Protein AF-P59084-F1 (afdb_monomer_lite)

Secondary structure (DSSP, 8-state):
-EEE--TT-SS-EEEETT-SSPPTTS---EEEEETTEEEEE--

Organism: Anemonia sulcata (NCBI:txid6108)

pLDDT: mean 87.26, std 4.77, range [68.38, 92.88]

Radius of gyration: 8.93 Å; chains: 1; bounding box: 21×16×19 Å

Sequence (43 aa):
AAPCFCPGKPDRGDLWILRGTCPGGYGYTSNCYKWPNICCYPH

Foldseek 3Di:
DDWDDDPPDPGTFDKDPQDPDDDPPPPFPDWDDDVSIIGTPDD

InterPro domains:
  IPR012414 BDS potassium channel toxin [PF07936] (2-37)
  IPR023355 Myotoxin/Anemone neurotoxin domain superfamily [G3DSA:2.20.20.10] (1-43)

Structure (mmCIF, N/CA/C/O backbone):
data_AF-P59084-F1
#
_entry.id   AF-P59084-F1
#
loop_
_atom_site.group_PDB
_atom_site.id
_atom_site.type_symbol
_atom_site.label_atom_id
_atom_site.label_alt_id
_atom_site.label_comp_id
_atom_site.label_asym_id
_atom_site.label_entity_id
_atom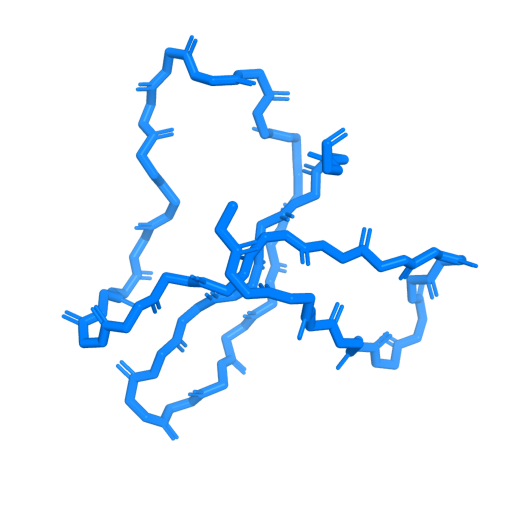_site.label_seq_id
_atom_site.pdbx_PDB_ins_code
_atom_site.Cartn_x
_atom_site.Cartn_y
_atom_site.Cartn_z
_atom_site.occupancy
_atom_site.B_iso_or_equiv
_atom_site.auth_seq_id
_atom_site.auth_comp_id
_atom_site.auth_asym_id
_atom_site.auth_atom_id
_atom_site.pdbx_PDB_model_num
ATOM 1 N N . ALA A 1 1 ? -1.423 9.719 -4.080 1.00 68.38 1 ALA A N 1
ATOM 2 C CA . ALA A 1 1 ? -1.626 8.725 -5.152 1.00 68.38 1 ALA A CA 1
ATOM 3 C C . ALA A 1 1 ? -3.130 8.522 -5.367 1.00 68.38 1 ALA A C 1
ATOM 5 O O . ALA A 1 1 ? -3.907 9.274 -4.785 1.00 68.38 1 ALA A O 1
ATOM 6 N N . ALA A 1 2 ? -3.572 7.591 -6.222 1.00 81.19 2 ALA A N 1
ATOM 7 C CA . ALA A 1 2 ? -5.008 7.301 -6.328 1.00 81.19 2 ALA A CA 1
ATOM 8 C C . ALA A 1 2 ? -5.506 6.642 -5.025 1.00 81.19 2 ALA A C 1
ATOM 10 O O . ALA A 1 2 ? -4.744 5.894 -4.414 1.00 81.19 2 ALA A O 1
ATOM 11 N N . PRO A 1 3 ? -6.742 6.898 -4.569 1.00 87.69 3 PRO A N 1
ATOM 12 C CA . PRO A 1 3 ? -7.248 6.271 -3.357 1.00 87.69 3 PRO A CA 1
ATOM 13 C C . PRO A 1 3 ? -7.453 4.769 -3.570 1.00 87.69 3 PRO A C 1
ATOM 15 O O . PRO A 1 3 ? -7.955 4.325 -4.604 1.00 87.69 3 PRO A O 1
ATOM 18 N N . CYS A 1 4 ? -7.095 3.983 -2.564 1.00 90.81 4 CYS A N 1
ATOM 19 C CA . CYS A 1 4 ? -7.347 2.555 -2.516 1.00 90.81 4 CYS A CA 1
ATOM 20 C C . CYS A 1 4 ? -8.011 2.148 -1.206 1.00 90.81 4 CYS A C 1
ATOM 22 O O . CYS A 1 4 ? -7.618 2.607 -0.145 1.00 90.81 4 CYS A O 1
ATOM 24 N N . PHE A 1 5 ? -8.934 1.192 -1.277 1.00 89.81 5 PHE A N 1
ATOM 25 C CA . PHE A 1 5 ? -9.563 0.580 -0.112 1.00 89.81 5 PHE A CA 1
ATOM 26 C C . PHE A 1 5 ? -9.204 -0.896 -0.007 1.00 89.81 5 PHE A C 1
ATOM 28 O O . PHE A 1 5 ? -9.215 -1.616 -1.017 1.00 89.81 5 PHE A O 1
ATOM 35 N N . CYS A 1 6 ? -8.913 -1.333 1.217 1.00 88.44 6 CYS A N 1
ATOM 36 C CA . CYS A 1 6 ? -8.633 -2.724 1.540 1.00 88.44 6 CYS A CA 1
ATOM 37 C C . CYS A 1 6 ? -9.464 -3.194 2.734 1.00 88.44 6 CYS A C 1
ATOM 39 O O . CYS A 1 6 ? -9.671 -2.423 3.673 1.00 88.44 6 CYS A O 1
ATOM 41 N N . PRO A 1 7 ? -9.933 -4.453 2.714 1.00 84.19 7 PRO A N 1
ATOM 42 C CA . PRO A 1 7 ? -10.730 -4.996 3.804 1.00 84.19 7 PRO A CA 1
ATOM 43 C C . PRO A 1 7 ? -9.938 -4.967 5.118 1.00 84.19 7 PRO A C 1
ATOM 45 O O . PRO A 1 7 ? -8.758 -5.315 5.152 1.00 84.19 7 PRO A O 1
ATOM 48 N N . GLY A 1 8 ? -10.586 -4.516 6.194 1.00 85.56 8 GLY A N 1
ATOM 49 C CA . GLY A 1 8 ? -9.974 -4.379 7.520 1.00 85.56 8 GLY A CA 1
ATOM 50 C C . GLY A 1 8 ? -9.132 -3.113 7.725 1.00 85.56 8 GLY A C 1
ATOM 51 O O . GLY A 1 8 ? -8.525 -2.966 8.786 1.00 85.56 8 GLY A O 1
ATOM 52 N N . LYS A 1 9 ? -9.080 -2.194 6.749 1.00 85.38 9 LYS A N 1
ATOM 53 C CA . LYS A 1 9 ? -8.472 -0.868 6.926 1.00 85.38 9 LYS A CA 1
ATOM 54 C C . LYS A 1 9 ? -9.564 0.196 7.081 1.00 85.38 9 LYS A C 1
ATOM 56 O O . LYS A 1 9 ? -10.528 0.162 6.322 1.00 85.38 9 LYS A O 1
ATOM 61 N N . PRO A 1 10 ? -9.439 1.101 8.071 1.00 78.25 10 PRO A N 1
ATOM 62 C CA . PRO A 1 10 ? -10.507 2.038 8.416 1.00 78.25 10 PRO A CA 1
ATOM 63 C C . PRO A 1 10 ? -10.685 3.170 7.399 1.00 78.25 10 PRO A C 1
ATOM 65 O O . PRO A 1 10 ? -11.749 3.772 7.365 1.00 78.25 10 PRO A O 1
ATOM 68 N N . ASP A 1 11 ? -9.672 3.453 6.578 1.00 84.69 11 ASP A N 1
ATOM 69 C CA . ASP A 1 11 ? -9.667 4.610 5.681 1.00 84.69 11 ASP A CA 1
ATOM 70 C C . ASP A 1 11 ? -9.217 4.237 4.258 1.00 84.69 11 ASP A C 1
ATOM 72 O O . ASP A 1 11 ? -9.101 3.056 3.916 1.00 84.69 11 ASP A O 1
ATOM 76 N N . ARG A 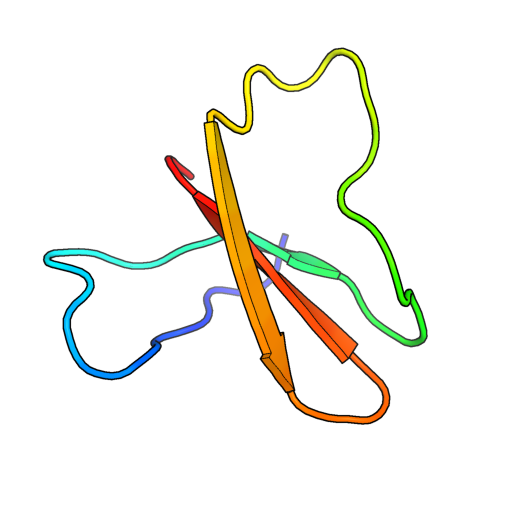1 12 ? -8.967 5.244 3.418 1.00 89.75 12 ARG A N 1
ATOM 77 C CA . ARG A 1 12 ? -8.297 5.096 2.124 1.00 89.75 12 ARG A CA 1
ATOM 78 C C . ARG A 1 12 ? -6.778 5.050 2.309 1.00 89.75 12 ARG A C 1
ATOM 80 O O . ARG A 1 12 ? -6.221 5.714 3.176 1.00 89.75 12 ARG A O 1
ATOM 87 N N . GLY A 1 13 ? -6.109 4.279 1.466 1.00 92.00 13 GLY A N 1
ATOM 88 C CA . GLY A 1 13 ? -4.659 4.263 1.311 1.00 92.00 13 GLY A CA 1
ATOM 89 C C . GLY A 1 13 ? -4.232 4.818 -0.046 1.00 92.00 13 GLY A C 1
ATOM 90 O O . GLY A 1 13 ? -5.061 5.044 -0.930 1.00 92.00 13 GLY A O 1
ATOM 91 N N . ASP A 1 14 ? -2.929 4.978 -0.239 1.00 91.44 14 ASP A N 1
ATOM 92 C CA . ASP A 1 14 ? -2.332 5.332 -1.523 1.00 91.44 14 ASP A CA 1
ATOM 93 C C . ASP A 1 14 ? -2.158 4.104 -2.414 1.00 91.44 14 ASP A C 1
ATOM 95 O O . ASP A 1 14 ? -1.427 3.171 -2.077 1.00 91.44 14 ASP A O 1
ATOM 99 N N . LEU A 1 15 ? -2.792 4.123 -3.583 1.00 91.56 15 LEU A N 1
ATOM 100 C CA . LEU A 1 15 ? -2.590 3.144 -4.641 1.00 91.56 15 LEU A CA 1
ATOM 101 C C . LEU A 1 15 ? -1.285 3.424 -5.387 1.00 91.56 15 LEU A C 1
ATOM 103 O O . LEU A 1 15 ? -1.141 4.442 -6.067 1.00 91.56 15 LEU A O 1
ATOM 107 N N . TRP A 1 16 ? -0.385 2.454 -5.346 1.00 90.69 16 TRP A N 1
ATOM 108 C CA . TRP A 1 16 ? 0.829 2.412 -6.143 1.00 90.69 16 TRP A CA 1
ATOM 109 C C . TRP A 1 16 ? 0.678 1.377 -7.254 1.00 90.69 16 TRP A C 1
ATOM 111 O O . TRP A 1 16 ? 0.509 0.182 -7.001 1.00 90.69 16 TRP A O 1
ATOM 121 N N . ILE A 1 17 ? 0.716 1.862 -8.495 1.00 90.12 17 ILE A N 1
ATOM 122 C CA . ILE A 1 17 ? 0.499 1.055 -9.695 1.00 90.12 17 ILE A CA 1
ATOM 123 C C . ILE A 1 17 ? 1.761 0.250 -10.024 1.00 90.12 17 ILE A C 1
ATOM 125 O O . ILE A 1 17 ? 2.863 0.793 -9.944 1.00 90.12 17 ILE A O 1
ATOM 129 N N . LEU A 1 18 ? 1.591 -1.023 -10.408 1.00 86.62 18 LEU A N 1
ATOM 130 C CA . LEU A 1 18 ? 2.676 -1.926 -10.836 1.00 86.62 18 LEU A CA 1
ATOM 131 C C . LEU A 1 18 ? 3.822 -2.022 -9.818 1.00 86.62 18 LEU A C 1
ATOM 133 O O . LEU A 1 18 ? 5.002 -2.081 -10.166 1.00 86.62 18 LEU A O 1
ATOM 137 N N . ARG A 1 19 ? 3.466 -2.009 -8.534 1.00 84.62 19 ARG A N 1
ATOM 138 C CA . ARG A 1 19 ? 4.422 -2.009 -7.435 1.00 84.62 19 ARG A CA 1
ATOM 139 C C . ARG A 1 19 ? 4.044 -3.093 -6.438 1.00 84.62 19 ARG A C 1
ATOM 141 O O . ARG A 1 19 ? 2.890 -3.187 -6.037 1.00 84.62 19 ARG A O 1
ATOM 148 N N . GLY A 1 20 ? 5.028 -3.897 -6.039 1.00 85.56 20 GLY A N 1
ATOM 149 C CA . GLY A 1 20 ? 4.841 -4.938 -5.026 1.00 85.56 20 GLY A CA 1
ATOM 150 C C . GLY A 1 20 ? 5.121 -4.483 -3.596 1.00 85.56 20 GLY A C 1
ATOM 151 O O . GLY A 1 20 ? 4.784 -5.166 -2.638 1.00 85.56 20 GLY A O 1
ATOM 152 N N . THR A 1 21 ? 5.735 -3.320 -3.415 1.00 89.00 21 THR A N 1
ATOM 153 C CA . THR A 1 21 ? 6.060 -2.791 -2.089 1.00 89.00 21 THR A CA 1
ATOM 154 C C . THR A 1 21 ? 5.803 -1.297 -2.033 1.00 89.00 21 THR A C 1
ATOM 156 O O . THR A 1 21 ? 5.986 -0.576 -3.017 1.00 89.00 21 THR A O 1
ATOM 159 N N . CYS A 1 22 ? 5.367 -0.825 -0.867 1.00 89.25 22 CYS A N 1
ATOM 160 C CA . CYS A 1 22 ? 5.187 0.597 -0.624 1.00 89.25 22 CYS A CA 1
ATOM 161 C C . CYS A 1 22 ? 6.539 1.311 -0.658 1.00 89.25 22 CYS A C 1
ATOM 163 O O . CYS A 1 22 ? 7.516 0.777 -0.129 1.00 89.25 22 CYS A O 1
ATOM 165 N N . PRO A 1 23 ? 6.627 2.504 -1.267 1.00 86.69 23 PRO A N 1
ATOM 166 C CA . PRO A 1 23 ? 7.864 3.264 -1.241 1.00 86.69 23 PRO A CA 1
ATOM 167 C C . PRO A 1 23 ? 8.233 3.648 0.193 1.00 86.69 23 PRO A C 1
ATOM 169 O O . PRO A 1 23 ? 7.416 4.183 0.943 1.00 86.69 23 PRO A O 1
ATOM 172 N N . GLY A 1 24 ? 9.485 3.380 0.561 1.00 87.00 24 GLY A N 1
ATOM 173 C CA . GLY A 1 24 ? 10.056 3.856 1.817 1.00 87.00 24 GLY A CA 1
ATOM 174 C C . GLY A 1 24 ? 10.167 5.383 1.834 1.00 87.00 24 GLY A C 1
ATOM 175 O O . GLY A 1 24 ? 10.298 6.012 0.786 1.00 87.00 24 GLY A O 1
ATOM 176 N N . GLY A 1 25 ? 10.103 5.974 3.029 1.00 85.50 25 GLY A N 1
ATOM 177 C CA . GLY A 1 25 ? 10.228 7.425 3.239 1.00 85.50 25 GLY A CA 1
ATOM 178 C C . GLY A 1 25 ? 8.906 8.198 3.288 1.00 85.50 25 GLY A C 1
ATOM 179 O O . GLY A 1 25 ? 8.900 9.338 3.730 1.00 85.50 25 GLY A O 1
ATOM 180 N N . TYR A 1 26 ? 7.785 7.573 2.920 1.00 84.94 26 TYR A N 1
ATOM 181 C CA . TYR A 1 26 ? 6.453 8.198 2.954 1.00 84.94 26 TYR A CA 1
ATOM 182 C C . TYR A 1 26 ? 5.690 7.980 4.271 1.00 84.94 26 TYR A C 1
ATOM 184 O O . TYR A 1 26 ? 4.578 8.462 4.422 1.00 84.94 26 TYR A O 1
ATOM 192 N N . GLY A 1 27 ? 6.260 7.241 5.229 1.00 88.94 27 GLY A N 1
ATOM 193 C CA . GLY A 1 27 ? 5.603 6.974 6.516 1.00 88.94 27 GLY A CA 1
ATOM 194 C C . GLY A 1 27 ? 4.541 5.868 6.485 1.00 88.94 27 GLY A C 1
ATOM 195 O O . GLY A 1 27 ? 3.828 5.686 7.468 1.00 88.94 27 GLY A O 1
ATOM 196 N N . TYR A 1 28 ? 4.450 5.094 5.397 1.00 89.19 28 TYR A N 1
ATOM 197 C CA . TYR A 1 28 ? 3.550 3.943 5.323 1.00 89.19 28 TYR A CA 1
ATOM 198 C C . TYR A 1 28 ? 3.898 2.894 6.391 1.00 89.19 28 TYR A C 1
ATOM 200 O O . TYR A 1 28 ? 4.993 2.335 6.397 1.00 89.19 28 TYR A O 1
ATOM 208 N N . THR A 1 29 ? 2.946 2.602 7.275 1.00 89.56 29 THR A N 1
ATOM 209 C CA . THR A 1 29 ? 3.060 1.611 8.357 1.00 89.56 29 THR A CA 1
ATOM 210 C C . THR A 1 29 ? 2.414 0.280 8.007 1.00 89.56 29 THR A C 1
ATOM 212 O O . THR A 1 29 ? 2.736 -0.750 8.595 1.00 89.56 29 THR A O 1
ATOM 215 N N . SER A 1 30 ? 1.484 0.270 7.053 1.00 88.81 30 SER A N 1
ATOM 216 C CA . SER A 1 30 ? 0.833 -0.953 6.608 1.00 88.81 30 SER A CA 1
ATOM 217 C C . SER A 1 30 ? 0.491 -0.903 5.134 1.00 88.81 30 SER A C 1
ATOM 219 O O . SER A 1 30 ? 0.459 0.154 4.510 1.00 88.81 30 SER A O 1
ATOM 221 N N . ASN A 1 31 ? 0.271 -2.074 4.553 1.00 90.50 31 ASN A N 1
ATOM 222 C CA . ASN A 1 31 ? -0.041 -2.184 3.147 1.00 90.50 31 ASN A CA 1
ATOM 223 C C . ASN A 1 31 ? -0.968 -3.359 2.865 1.00 90.50 31 ASN A C 1
ATOM 225 O O . ASN A 1 31 ? -1.222 -4.201 3.724 1.00 90.50 31 ASN A O 1
ATOM 229 N N . CYS A 1 32 ? -1.519 -3.352 1.665 1.00 90.38 32 CYS A N 1
ATOM 230 C CA . CYS A 1 32 ? -2.437 -4.344 1.157 1.00 90.38 32 CYS A CA 1
ATOM 231 C C . CYS A 1 32 ? -2.109 -4.571 -0.311 1.00 90.38 32 CYS A C 1
ATOM 233 O O . CYS A 1 32 ? -2.096 -3.637 -1.113 1.00 90.38 32 CYS A O 1
ATOM 235 N N . TYR A 1 33 ? -1.840 -5.820 -0.660 1.00 89.00 33 TYR A N 1
ATOM 236 C CA . TYR A 1 33 ? -1.516 -6.186 -2.025 1.00 89.00 33 TYR A CA 1
ATOM 237 C C . TYR A 1 33 ? -2.800 -6.278 -2.858 1.00 89.00 33 TYR A C 1
ATOM 239 O O . TYR A 1 33 ? -3.721 -7.016 -2.510 1.00 89.00 33 TYR A O 1
ATOM 247 N N . LYS A 1 34 ? -2.861 -5.541 -3.969 1.00 86.00 34 LYS A N 1
ATOM 248 C CA . LYS A 1 34 ? -3.940 -5.595 -4.967 1.00 86.00 34 LYS A CA 1
ATOM 249 C C . LYS A 1 34 ? -3.329 -5.868 -6.329 1.00 86.00 34 LYS A C 1
ATOM 251 O O . LYS A 1 34 ? -3.213 -4.947 -7.131 1.00 86.00 34 LYS A O 1
ATOM 256 N N . TRP A 1 35 ? -2.915 -7.113 -6.571 1.00 82.06 35 TRP A N 1
ATOM 257 C CA . TRP A 1 35 ? -2.174 -7.492 -7.777 1.00 82.06 35 TRP A CA 1
ATOM 258 C C . TRP A 1 35 ? -2.791 -6.864 -9.047 1.00 82.06 35 TRP A C 1
ATOM 260 O O . TRP A 1 35 ? -4.002 -6.987 -9.242 1.00 82.06 35 TRP A O 1
ATOM 270 N N . PRO A 1 36 ? -2.007 -6.152 -9.881 1.00 87.50 36 PRO A N 1
ATOM 271 C CA . PRO A 1 36 ? -0.544 -6.002 -9.849 1.00 87.50 36 PRO A CA 1
ATOM 272 C C . PRO A 1 36 ? -0.037 -4.777 -9.050 1.00 87.50 36 PRO A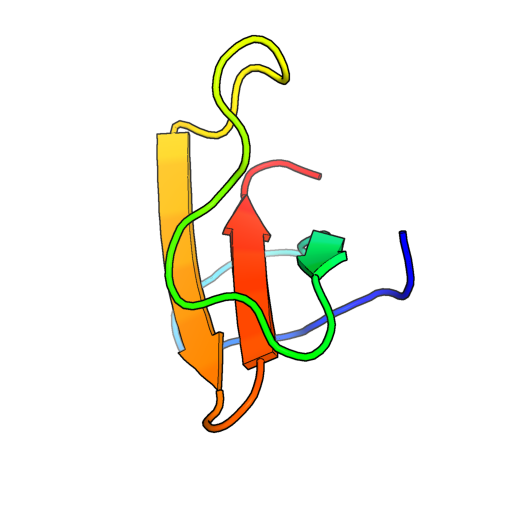 C 1
ATOM 274 O O . PRO A 1 36 ? 1.115 -4.372 -9.175 1.00 87.50 36 PRO A O 1
ATOM 277 N N . ASN A 1 37 ? -0.905 -4.159 -8.258 1.00 91.12 37 ASN A N 1
ATO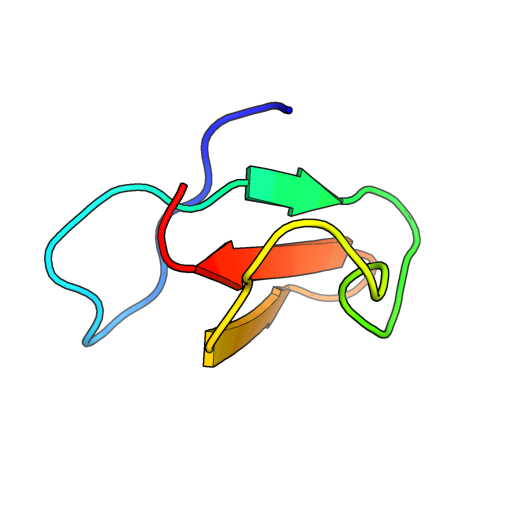M 278 C CA . ASN A 1 37 ? -0.695 -2.923 -7.511 1.00 91.12 37 ASN A CA 1
ATOM 279 C C . ASN A 1 37 ? -0.560 -3.187 -6.002 1.00 91.12 37 ASN A C 1
ATOM 281 O O . ASN A 1 37 ? -0.852 -4.274 -5.498 1.00 91.12 37 ASN A O 1
ATOM 285 N N . ILE A 1 38 ? -0.203 -2.147 -5.258 1.00 92.19 38 ILE A N 1
ATOM 286 C CA . ILE A 1 38 ? -0.188 -2.161 -3.796 1.00 92.19 38 ILE A CA 1
ATOM 287 C C . ILE A 1 38 ? -0.887 -0.926 -3.250 1.00 92.19 38 ILE A C 1
ATOM 289 O O . ILE A 1 38 ? -0.844 0.148 -3.843 1.00 92.19 38 ILE A O 1
ATOM 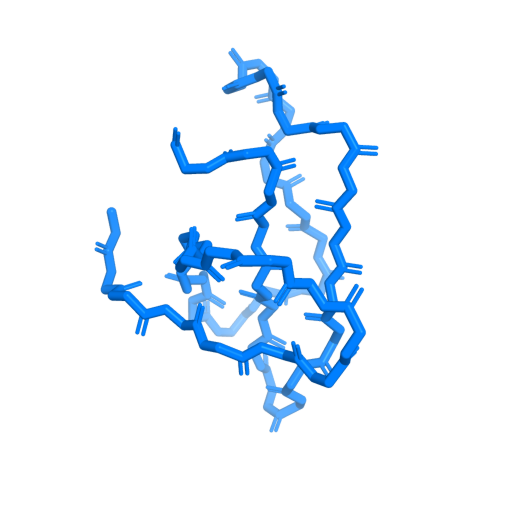293 N N . CYS A 1 39 ? -1.541 -1.091 -2.112 1.00 92.88 39 CYS A N 1
ATOM 294 C CA . CYS A 1 39 ? -2.179 -0.021 -1.373 1.00 92.88 39 CYS A CA 1
ATOM 295 C C . CYS A 1 39 ? -1.470 0.200 -0.060 1.00 92.88 39 CYS A C 1
ATOM 297 O O . CYS A 1 39 ? -1.329 -0.733 0.727 1.00 92.88 39 CYS A O 1
ATOM 299 N N . CYS A 1 40 ? -1.053 1.431 0.177 1.00 92.44 40 CYS A N 1
ATOM 300 C CA . CYS A 1 40 ? -0.195 1.800 1.287 1.00 92.44 40 CYS A CA 1
ATOM 301 C C . CYS A 1 40 ? -0.949 2.695 2.271 1.00 92.44 40 CYS A C 1
ATOM 303 O O . CYS A 1 40 ? -1.728 3.546 1.859 1.00 92.44 40 CYS A O 1
ATOM 305 N N . TYR A 1 41 ? -0.741 2.466 3.565 1.00 91.69 41 TYR A N 1
ATOM 306 C CA . TYR A 1 41 ? -1.441 3.118 4.670 1.00 91.69 41 TYR A CA 1
ATOM 307 C C . TYR A 1 41 ? -0.456 3.550 5.764 1.00 91.69 41 TYR A C 1
ATOM 309 O O . TYR A 1 41 ? 0.520 2.829 5.985 1.00 91.69 41 TYR A O 1
ATOM 317 N N . PRO A 1 42 ? -0.754 4.611 6.537 1.00 86.31 42 PRO A N 1
ATOM 318 C CA . PRO A 1 42 ? -1.818 5.591 6.286 1.00 86.31 42 PRO A CA 1
ATOM 319 C C . PRO A 1 42 ? -1.568 6.355 4.977 1.00 86.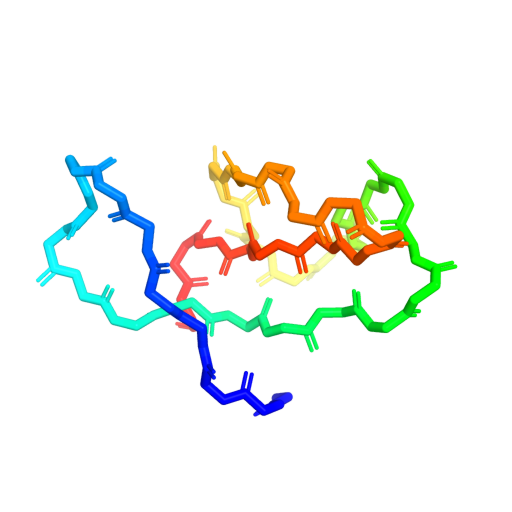31 42 PRO A C 1
ATOM 321 O O . PRO A 1 42 ? -0.443 6.350 4.482 1.00 86.31 42 PRO A O 1
ATOM 324 N N . HIS A 1 43 ? -2.632 6.905 4.391 1.00 74.31 43 HIS A N 1
ATOM 325 C CA . HIS A 1 43 ? -2.512 7.850 3.280 1.00 74.31 43 HIS A CA 1
ATOM 326 C C . HIS A 1 43 ? -1.808 9.132 3.735 1.00 74.31 43 HIS A C 1
ATOM 328 O O . HIS A 1 43 ? -2.096 9.566 4.874 1.00 74.31 43 HIS A O 1
#